Protein AF-A0A8H7NLK9-F1 (afdb_monomer_lite)

Sequence (121 aa):
MALQIFRYTNAPSGMLPVFEEKLMNTLCRPDSQMYCEMEQKFQQRLLAELCNRVREFKGLSGVSLYSAATEARNMPNNRLFDHDDEAGIEDMATRLAHVGILHWRVWAPLVYVEDVDEPMT

InterPro domains:
  IPR008862 T-complex 11 [PF05794] (3-115)

Radius of gyration: 21.91 Å; chains: 1; bounding box: 41×29×79 Å

Secondary structure (DSSP, 8-state):
-HHHHHHHTT--GGGHHHHHHHHHHHHS-TTSHHHHHHHHHHHHHHHHHHHHHHHHHTTS-HHHHHHHHHGGGGS-S--TT---HHHHHHHHHHHHHHHHHHIIIIIHHHHH---------

Organism: Bionectria ochroleuca (NCBI:txid29856)

pLDDT: mean 78.67, std 15.45, range [42.38, 96.19]

Structure (mmCIF, N/CA/C/O backbone):
data_AF-A0A8H7NLK9-F1
#
_entry.id   AF-A0A8H7NLK9-F1
#
loop_
_atom_site.group_PDB
_atom_site.id
_atom_site.type_symbol
_atom_site.label_atom_id
_atom_site.label_alt_id
_atom_site.label_comp_id
_atom_site.label_asym_id
_atom_site.label_entity_id
_atom_site.label_seq_id
_atom_site.pdbx_PDB_ins_code
_atom_site.Cartn_x
_atom_site.Cartn_y
_atom_site.Cartn_z
_atom_site.occupancy
_atom_site.B_iso_or_equiv
_atom_site.auth_seq_id
_atom_site.auth_co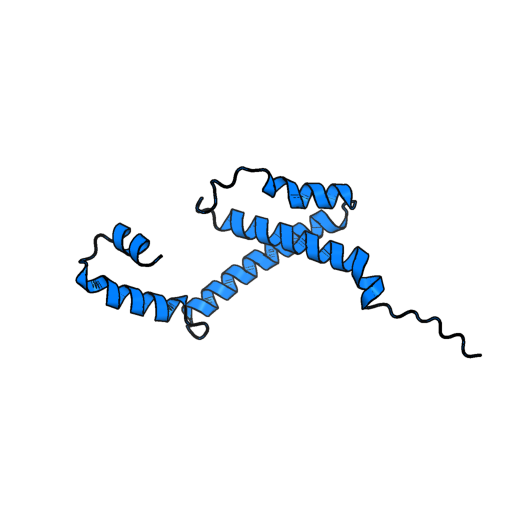mp_id
_atom_site.auth_asym_id
_atom_site.auth_atom_id
_atom_site.pdbx_PDB_model_num
ATOM 1 N N . MET A 1 1 ? -6.107 -7.892 23.119 1.00 53.03 1 MET A N 1
ATOM 2 C CA . MET A 1 1 ? -6.741 -6.640 22.652 1.00 53.03 1 MET A CA 1
ATOM 3 C C . MET A 1 1 ? -7.865 -6.184 23.582 1.00 53.03 1 MET A C 1
ATOM 5 O O . MET A 1 1 ? -7.657 -5.196 24.273 1.00 53.03 1 MET A O 1
ATOM 9 N N . ALA A 1 2 ? -8.990 -6.906 23.708 1.00 60.59 2 ALA A N 1
ATOM 10 C CA . ALA A 1 2 ? -10.117 -6.477 24.557 1.00 60.59 2 ALA A CA 1
ATOM 11 C C . ALA A 1 2 ? -9.732 -6.204 26.027 1.00 60.59 2 ALA A C 1
ATOM 13 O O . ALA A 1 2 ? -10.081 -5.160 26.564 1.00 60.59 2 ALA A O 1
ATOM 14 N N . LEU A 1 3 ? -8.909 -7.065 26.639 1.00 59.31 3 LEU A N 1
ATOM 15 C CA . LEU A 1 3 ? -8.399 -6.881 28.008 1.00 59.31 3 LEU A CA 1
ATOM 16 C C . LEU A 1 3 ? -7.527 -5.628 28.204 1.00 59.31 3 LEU A C 1
ATOM 18 O O . LEU A 1 3 ? -7.535 -5.041 29.285 1.00 59.31 3 LEU A O 1
ATOM 22 N N . GLN A 1 4 ? -6.762 -5.219 27.184 1.00 62.62 4 GLN A N 1
ATOM 23 C CA . GLN A 1 4 ? -5.954 -3.996 27.252 1.00 62.62 4 GLN A CA 1
ATOM 24 C C . GLN A 1 4 ? -6.863 -2.769 27.211 1.00 62.62 4 GLN A C 1
ATOM 26 O O . GLN A 1 4 ? -6.752 -1.922 28.087 1.00 62.62 4 GLN A O 1
ATOM 31 N N . ILE A 1 5 ? -7.819 -2.720 26.278 1.00 64.31 5 ILE A N 1
ATOM 32 C CA . ILE A 1 5 ? -8.792 -1.621 26.178 1.00 64.31 5 ILE A CA 1
ATOM 33 C C . ILE A 1 5 ? -9.635 -1.536 27.458 1.00 64.31 5 ILE A C 1
ATOM 35 O O . ILE A 1 5 ? -9.785 -0.467 28.042 1.00 64.31 5 ILE A O 1
ATOM 39 N N . PHE A 1 6 ? -10.095 -2.681 27.961 1.00 65.00 6 PHE A N 1
ATOM 40 C CA . PHE A 1 6 ? -10.872 -2.774 29.191 1.00 65.00 6 PHE A CA 1
ATOM 41 C C . PHE A 1 6 ? -10.123 -2.203 30.408 1.00 65.00 6 PHE A C 1
ATOM 43 O O . PHE A 1 6 ? -10.690 -1.416 31.168 1.00 65.00 6 PHE A O 1
ATOM 50 N N . ARG A 1 7 ? -8.825 -2.517 30.550 1.00 67.00 7 ARG A N 1
ATOM 51 C CA . ARG A 1 7 ? -7.956 -1.961 31.604 1.00 67.00 7 ARG A CA 1
ATOM 52 C C . ARG A 1 7 ? -7.831 -0.437 31.551 1.00 67.00 7 ARG A C 1
ATOM 54 O O . ARG A 1 7 ? -7.737 0.178 32.606 1.00 67.00 7 ARG A O 1
ATOM 61 N N . TYR A 1 8 ? -7.867 0.169 30.365 1.00 66.31 8 TYR A N 1
ATOM 62 C CA . TYR A 1 8 ? -7.837 1.630 30.215 1.00 66.31 8 TYR A CA 1
ATOM 63 C C . TYR A 1 8 ? -9.176 2.303 30.552 1.00 66.31 8 TYR A C 1
ATOM 65 O O . TYR A 1 8 ? -9.202 3.485 30.877 1.00 66.31 8 TYR A O 1
ATOM 73 N N . THR A 1 9 ? -10.285 1.559 30.517 1.00 71.06 9 THR A N 1
ATOM 74 C CA . THR A 1 9 ? -11.636 2.108 30.737 1.00 71.06 9 THR A CA 1
ATOM 75 C C . THR A 1 9 ? -12.132 2.067 32.189 1.00 71.06 9 THR A C 1
ATOM 77 O O . THR A 1 9 ? -13.234 2.543 32.446 1.00 71.06 9 THR A O 1
ATOM 80 N N . ASN A 1 10 ? -11.354 1.530 33.146 1.00 65.62 10 ASN A N 1
ATOM 81 C CA . ASN A 1 10 ? -11.763 1.359 34.559 1.00 65.62 10 ASN A CA 1
ATOM 82 C C . ASN A 1 10 ? -13.156 0.705 34.728 1.00 65.62 10 ASN A C 1
ATOM 84 O O . ASN A 1 10 ? -13.891 0.995 35.673 1.00 65.62 10 ASN A O 1
ATOM 88 N N . ALA A 1 11 ? -13.547 -0.171 33.800 1.00 66.06 11 ALA A N 1
ATOM 89 C CA . ALA A 1 11 ? -14.863 -0.795 33.808 1.00 66.06 11 ALA A CA 1
ATOM 90 C C . ALA A 1 11 ? -14.927 -1.992 34.790 1.00 66.06 11 ALA A C 1
ATOM 92 O O . ALA A 1 11 ? -13.920 -2.674 35.000 1.00 66.06 11 ALA A O 1
ATOM 93 N N . PRO A 1 12 ? -16.097 -2.293 35.393 1.00 75.81 12 PRO A N 1
ATOM 94 C CA . PRO A 1 12 ? -16.262 -3.445 36.283 1.00 75.81 12 PRO A CA 1
ATOM 95 C C . PRO A 1 12 ? -16.065 -4.770 35.541 1.00 75.81 12 PRO A C 1
ATOM 97 O O . PRO A 1 12 ? -16.656 -4.970 34.481 1.00 75.81 12 PRO A O 1
ATOM 100 N N . SER A 1 13 ? -15.297 -5.705 36.114 1.00 71.69 13 SER A N 1
ATOM 101 C CA . SER A 1 13 ? -14.867 -6.978 35.493 1.00 71.69 13 SER A CA 1
ATOM 102 C C . SER A 1 13 ? -16.001 -7.801 34.866 1.00 71.69 13 SER A C 1
ATOM 104 O O . SER A 1 13 ? -15.784 -8.507 33.886 1.00 71.69 13 SER A O 1
ATOM 106 N N . GLY A 1 14 ? -17.221 -7.695 35.405 1.00 77.31 14 GLY A N 1
ATOM 107 C CA . GLY A 1 14 ? -18.413 -8.380 34.892 1.00 77.31 14 GLY A CA 1
ATOM 108 C C . GLY A 1 14 ? -18.937 -7.855 33.549 1.00 77.31 14 GLY A C 1
ATOM 109 O O . GLY A 1 14 ? -19.736 -8.533 32.914 1.00 77.31 14 GLY A O 1
ATOM 110 N N . MET A 1 15 ? -18.492 -6.680 33.091 1.00 76.00 15 MET A N 1
ATOM 111 C CA . MET A 1 15 ? -18.850 -6.126 31.778 1.00 76.00 15 MET A CA 1
ATOM 112 C C . MET A 1 15 ? -17.911 -6.564 30.651 1.00 76.00 15 MET A C 1
ATOM 114 O O . MET A 1 15 ? -18.216 -6.312 29.486 1.00 76.00 15 MET A O 1
ATOM 118 N N . LEU A 1 16 ? -16.795 -7.229 30.968 1.00 78.94 16 LEU A N 1
ATOM 119 C CA . LEU A 1 16 ? -15.829 -7.683 29.970 1.00 78.94 16 LEU A CA 1
ATOM 120 C C . LEU A 1 16 ? -16.458 -8.579 28.880 1.00 78.94 16 LEU A C 1
ATOM 122 O O . LEU A 1 16 ? -16.199 -8.302 27.712 1.00 78.94 16 LEU A O 1
ATOM 126 N N . PRO A 1 17 ? -17.337 -9.557 29.191 1.00 82.69 17 PRO A N 1
ATOM 127 C CA . PRO A 1 17 ? -17.949 -10.397 28.158 1.00 82.69 17 PRO A CA 1
ATOM 128 C C . PRO A 1 17 ? -18.835 -9.600 27.190 1.00 82.69 17 PRO A C 1
ATOM 130 O O . PRO A 1 17 ? -18.786 -9.804 25.983 1.00 82.69 17 PRO A O 1
ATOM 133 N N . VAL A 1 18 ? -19.600 -8.632 27.709 1.00 82.12 18 VAL A N 1
ATOM 134 C CA . VAL A 1 18 ? -20.457 -7.747 26.897 1.00 82.12 18 VAL A CA 1
ATOM 135 C C . VAL A 1 18 ? -19.608 -6.821 26.025 1.00 82.12 18 VAL A C 1
ATOM 137 O O . VAL A 1 18 ? -19.961 -6.512 24.887 1.00 82.12 18 VAL A O 1
ATOM 140 N N . PHE A 1 19 ? -18.477 -6.360 26.558 1.00 80.31 19 PHE A N 1
ATOM 141 C CA . PHE A 1 19 ? -17.523 -5.550 25.816 1.00 80.31 19 PHE A CA 1
ATOM 142 C C . PHE A 1 19 ? -16.872 -6.347 24.679 1.00 80.31 19 PHE A C 1
ATOM 144 O O . PHE A 1 19 ? -16.813 -5.859 23.554 1.00 80.31 19 PHE A O 1
ATOM 151 N N . GLU A 1 20 ? -16.437 -7.579 24.950 1.00 82.62 20 GLU A N 1
ATOM 152 C CA . GLU A 1 20 ? -15.886 -8.495 23.947 1.00 82.62 20 GLU A CA 1
ATOM 153 C C . GLU A 1 20 ? -16.902 -8.806 22.851 1.00 82.62 20 GLU A C 1
ATOM 155 O O . GLU A 1 20 ? -16.577 -8.700 21.671 1.00 82.62 20 GLU A O 1
ATOM 160 N N . GLU A 1 21 ? -18.148 -9.094 23.221 1.00 83.69 21 GLU A N 1
ATOM 161 C CA . GLU A 1 21 ? -19.227 -9.334 22.266 1.00 83.69 21 GLU A CA 1
ATOM 162 C C . GLU A 1 21 ? -19.474 -8.114 21.364 1.00 83.69 21 GLU A C 1
ATOM 164 O O . GLU A 1 21 ? -19.566 -8.245 20.142 1.00 83.69 21 GLU A O 1
ATOM 169 N N . LYS A 1 22 ? -19.524 -6.902 21.931 1.00 80.81 22 LYS A N 1
ATOM 170 C CA . LYS A 1 22 ? -19.662 -5.665 21.145 1.00 80.81 22 LYS A CA 1
ATOM 171 C C . LYS A 1 22 ? -18.466 -5.417 20.234 1.00 80.81 22 LYS A C 1
ATOM 173 O O . LYS A 1 22 ? -18.658 -5.017 19.086 1.00 80.81 22 LYS A O 1
ATOM 178 N N . LEU A 1 23 ? -17.251 -5.658 20.720 1.00 79.75 23 LEU A N 1
ATOM 179 C CA . LEU A 1 23 ? -16.030 -5.513 19.932 1.00 79.75 23 LEU A CA 1
ATOM 180 C C . LEU A 1 23 ? -16.044 -6.479 18.741 1.00 79.75 23 LEU A C 1
ATOM 182 O O . LEU A 1 23 ? -15.837 -6.054 17.608 1.00 79.75 23 LEU A O 1
ATOM 186 N N . MET A 1 24 ? -16.369 -7.750 18.987 1.00 80.25 24 MET A N 1
ATOM 187 C CA . MET A 1 24 ? -16.490 -8.784 17.959 1.00 80.25 24 MET A CA 1
ATOM 188 C C . MET A 1 24 ? -17.547 -8.421 16.918 1.00 80.25 24 MET A C 1
ATOM 190 O O . MET A 1 24 ? -17.286 -8.494 15.720 1.00 80.25 24 MET A O 1
ATOM 194 N N . ASN A 1 25 ? -18.719 -7.968 17.366 1.00 79.75 25 ASN A N 1
ATOM 195 C CA . ASN A 1 25 ? -19.810 -7.592 16.472 1.00 79.75 25 ASN A CA 1
ATOM 196 C C . ASN A 1 25 ? -19.515 -6.339 15.638 1.00 79.75 25 ASN A C 1
ATOM 198 O O . ASN A 1 25 ? -20.069 -6.200 14.553 1.00 79.75 25 ASN A O 1
ATOM 202 N N . THR A 1 26 ? -18.653 -5.445 16.124 1.00 74.38 26 THR A N 1
ATOM 203 C CA . THR A 1 26 ? -18.381 -4.164 15.458 1.00 74.38 26 THR A CA 1
ATOM 204 C C . THR A 1 26 ? -17.139 -4.215 14.571 1.00 74.38 26 THR A C 1
ATOM 206 O O . THR A 1 26 ? -17.170 -3.667 13.472 1.00 74.38 26 THR A O 1
ATOM 209 N N . LEU A 1 27 ? -16.059 -4.854 15.039 1.00 73.94 27 LEU A N 1
ATOM 210 C CA . LEU A 1 27 ? -14.730 -4.818 14.413 1.00 73.94 27 LEU A CA 1
ATOM 211 C C . LEU A 1 27 ? -14.322 -6.126 13.727 1.00 73.94 27 LEU A C 1
ATOM 213 O O . LEU A 1 27 ? -13.444 -6.102 12.872 1.00 73.94 27 LEU A O 1
ATOM 217 N N . CYS A 1 28 ? -14.906 -7.267 14.103 1.00 75.62 28 CYS A N 1
ATOM 218 C CA . CYS A 1 28 ? -14.531 -8.574 13.543 1.00 75.62 28 CYS A CA 1
ATOM 219 C C . CYS A 1 28 ? -15.553 -9.115 12.537 1.00 75.62 28 CYS A C 1
ATOM 221 O O . CYS A 1 28 ? -15.379 -10.212 12.010 1.00 75.62 28 CYS A O 1
ATOM 223 N N . ARG A 1 29 ? -16.616 -8.350 12.276 1.00 79.50 29 ARG A N 1
ATOM 224 C CA . ARG A 1 29 ? -17.668 -8.675 11.318 1.00 79.50 29 ARG A CA 1
ATOM 225 C C . ARG A 1 29 ? -17.467 -7.846 10.049 1.00 79.50 29 ARG A C 1
ATOM 227 O O . ARG A 1 29 ? -17.675 -6.636 10.109 1.00 79.50 29 ARG A O 1
ATOM 234 N N . PRO A 1 30 ? -17.052 -8.457 8.926 1.00 73.12 30 PRO A N 1
ATOM 235 C CA . PRO A 1 30 ? -16.780 -7.725 7.687 1.00 73.12 30 PRO A CA 1
ATOM 236 C C . PRO A 1 30 ? -18.047 -7.136 7.043 1.00 73.12 30 PRO A C 1
ATOM 238 O O . PRO A 1 30 ? -17.953 -6.261 6.195 1.00 73.12 30 PRO A O 1
ATOM 241 N N . ASP A 1 31 ? -19.230 -7.591 7.462 1.00 77.75 31 ASP A N 1
ATOM 242 C CA . ASP A 1 31 ? -20.552 -7.077 7.091 1.00 77.75 31 ASP A CA 1
ATOM 243 C C . ASP A 1 31 ? -21.019 -5.890 7.958 1.00 77.75 31 ASP A C 1
ATOM 245 O O . ASP A 1 31 ? -22.034 -5.259 7.660 1.00 77.75 31 ASP A O 1
ATOM 249 N N . SER A 1 32 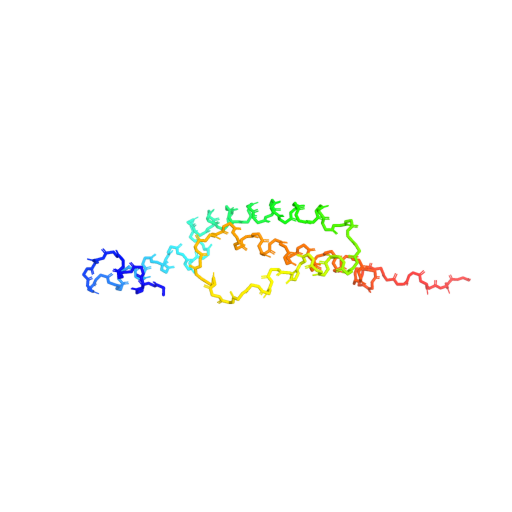? -20.297 -5.566 9.035 1.00 85.00 32 SER A N 1
ATOM 250 C CA . SER A 1 32 ? -20.593 -4.407 9.879 1.00 85.00 32 SER A CA 1
ATOM 251 C C . SER A 1 32 ? -20.313 -3.111 9.123 1.00 85.00 32 SER A C 1
ATOM 253 O O . SER A 1 32 ? -19.207 -2.897 8.628 1.00 85.00 32 SER A O 1
ATOM 255 N N . GLN A 1 33 ? -21.278 -2.187 9.128 1.00 85.81 33 GLN A N 1
ATOM 256 C CA . GLN A 1 33 ? -21.117 -0.854 8.538 1.00 85.81 33 GLN A CA 1
ATOM 257 C C . GLN A 1 33 ? -19.853 -0.145 9.050 1.00 85.81 33 GLN A C 1
ATOM 259 O O . GLN A 1 33 ? -19.121 0.463 8.274 1.00 85.81 33 GLN A O 1
ATOM 264 N N . MET A 1 34 ? -19.559 -0.273 10.346 1.00 83.81 34 MET A N 1
ATOM 265 C CA . MET A 1 34 ? -18.386 0.353 10.951 1.00 83.81 34 MET A CA 1
ATOM 266 C C . MET A 1 34 ? -17.072 -0.218 10.401 1.00 83.81 34 MET A C 1
ATOM 268 O O . MET A 1 34 ? -16.110 0.525 10.205 1.00 83.81 34 MET A O 1
ATOM 272 N N . TYR A 1 35 ? -17.034 -1.529 10.137 1.00 83.75 35 TYR A N 1
ATOM 273 C CA . TYR A 1 35 ? -15.878 -2.177 9.524 1.00 83.75 35 TYR A CA 1
ATOM 274 C C . TYR A 1 35 ? -15.676 -1.662 8.099 1.00 83.75 35 TYR A C 1
ATOM 276 O O . TYR A 1 35 ? -14.590 -1.186 7.781 1.00 83.75 35 TYR A O 1
ATOM 284 N N . CYS A 1 36 ? -16.732 -1.665 7.277 1.00 87.88 36 CYS A N 1
ATOM 285 C CA . CYS A 1 36 ? -16.664 -1.192 5.893 1.00 87.88 36 CYS A CA 1
ATOM 286 C C . CYS A 1 36 ? -16.234 0.280 5.794 1.00 87.88 36 CYS A C 1
ATOM 288 O O . CYS A 1 36 ? -15.425 0.635 4.939 1.00 87.88 36 CYS A O 1
ATOM 290 N N . GLU A 1 37 ? -16.750 1.150 6.667 1.00 89.44 37 GLU A N 1
ATOM 291 C CA . GLU A 1 37 ? -16.379 2.570 6.684 1.00 89.44 37 GLU A CA 1
ATOM 292 C C . GLU A 1 37 ? -14.905 2.780 7.052 1.00 89.44 37 GLU A C 1
ATOM 294 O O . GLU A 1 37 ? -14.221 3.617 6.453 1.00 89.44 37 GLU A O 1
ATOM 299 N N . MET A 1 38 ? -14.403 2.028 8.034 1.00 86.81 38 MET A N 1
ATOM 300 C CA . MET A 1 38 ? -12.995 2.084 8.427 1.00 86.81 38 MET A CA 1
ATOM 301 C C . MET A 1 38 ? -12.085 1.508 7.344 1.00 86.81 38 MET A C 1
ATOM 303 O O . MET A 1 38 ? -11.071 2.125 7.016 1.00 86.81 38 MET A O 1
ATOM 307 N N . GLU A 1 39 ? -12.473 0.383 6.745 1.00 88.06 39 GLU A N 1
ATOM 308 C CA . GLU A 1 39 ? -11.762 -0.233 5.628 1.00 88.06 39 GLU A CA 1
ATOM 309 C C . GLU A 1 39 ? -11.669 0.727 4.439 1.00 88.06 39 GLU A C 1
ATOM 311 O O . GLU A 1 39 ? -10.574 0.951 3.931 1.00 88.06 39 GLU A O 1
ATOM 316 N N . GLN A 1 40 ? -12.769 1.381 4.048 1.00 91.69 40 GLN A N 1
ATOM 317 C CA . GLN A 1 40 ? -12.750 2.372 2.969 1.00 91.69 40 GLN A CA 1
ATOM 318 C C . GLN A 1 40 ? -11.813 3.542 3.267 1.00 91.69 40 GLN A C 1
ATOM 320 O O . GLN A 1 40 ? -11.032 3.937 2.401 1.00 91.69 40 GLN A O 1
ATOM 325 N N . LYS A 1 41 ? -11.865 4.109 4.478 1.00 91.00 41 LYS A N 1
ATOM 326 C CA . LYS A 1 41 ? -10.984 5.225 4.859 1.00 91.00 41 LYS A CA 1
ATOM 327 C C . LYS A 1 41 ? -9.516 4.810 4.851 1.00 91.00 41 LYS A C 1
ATOM 329 O O . LYS A 1 41 ? -8.672 5.546 4.339 1.00 91.00 41 LYS A O 1
ATOM 334 N N . PHE A 1 42 ? -9.217 3.636 5.398 1.00 90.38 42 PHE A N 1
ATOM 335 C CA . PHE A 1 42 ? -7.874 3.072 5.390 1.00 90.38 42 PHE A CA 1
ATOM 336 C C . PHE A 1 42 ? -7.384 2.832 3.959 1.00 90.38 42 PHE A C 1
ATOM 338 O O . PHE A 1 42 ? -6.303 3.286 3.591 1.00 90.38 42 PHE A O 1
ATOM 345 N N .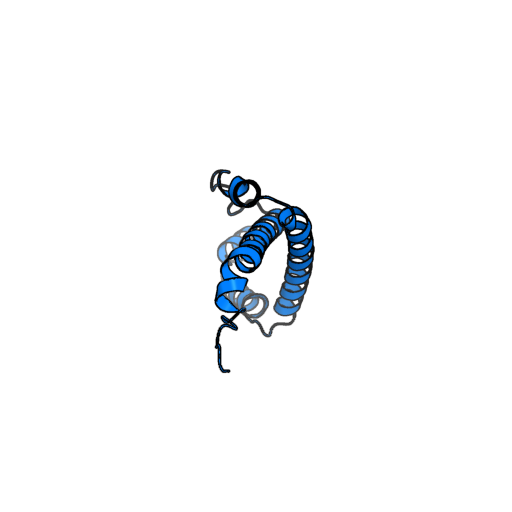 GLN A 1 43 ? -8.207 2.196 3.124 1.00 93.19 43 GLN A N 1
ATOM 346 C CA . GLN A 1 43 ? -7.895 1.909 1.729 1.00 93.19 43 GLN A CA 1
ATOM 347 C C . GLN A 1 43 ? -7.635 3.191 0.934 1.00 93.19 43 GLN A C 1
ATOM 349 O O . GLN A 1 43 ? -6.672 3.246 0.175 1.00 93.19 43 GLN A O 1
ATOM 354 N N . GLN A 1 44 ? -8.452 4.232 1.112 1.00 95.12 44 GLN A N 1
ATOM 355 C CA . GLN A 1 44 ? -8.258 5.519 0.438 1.00 95.12 44 GLN A CA 1
ATOM 356 C C . GLN A 1 44 ? -6.908 6.149 0.792 1.00 95.12 44 GLN A C 1
ATOM 358 O O . GLN A 1 44 ? -6.182 6.576 -0.106 1.00 95.12 44 GLN A O 1
ATOM 363 N N . ARG A 1 45 ? -6.548 6.168 2.082 1.00 94.06 45 ARG A N 1
ATOM 364 C CA . ARG A 1 45 ? -5.250 6.686 2.547 1.00 94.06 45 ARG A CA 1
ATOM 365 C C . ARG A 1 45 ? -4.093 5.857 1.998 1.00 94.06 45 ARG A C 1
ATOM 367 O O . ARG A 1 45 ? -3.168 6.413 1.413 1.00 94.06 45 ARG A O 1
ATOM 374 N N . LEU A 1 46 ? -4.186 4.533 2.104 1.00 94.25 46 LEU A N 1
ATOM 375 C CA . LEU A 1 46 ? -3.160 3.621 1.611 1.00 94.25 46 LEU A CA 1
ATOM 376 C C . LEU A 1 46 ? -2.959 3.746 0.099 1.00 94.25 46 LEU A C 1
ATOM 378 O O . LEU A 1 46 ? -1.823 3.764 -0.361 1.00 94.25 46 LEU A O 1
ATOM 382 N N . LEU A 1 47 ? -4.035 3.858 -0.684 1.00 95.88 47 LEU A N 1
ATOM 383 C CA . LEU A 1 47 ? -3.942 4.027 -2.134 1.00 95.88 47 LEU A CA 1
ATOM 384 C C . LEU A 1 47 ? -3.342 5.378 -2.521 1.00 95.88 47 LEU A C 1
ATOM 386 O O . LEU A 1 47 ? -2.562 5.431 -3.473 1.00 95.88 47 LEU A O 1
ATOM 390 N N . ALA A 1 48 ? -3.677 6.452 -1.802 1.00 96.19 48 ALA A N 1
ATOM 391 C CA . ALA A 1 48 ? -3.074 7.761 -2.031 1.00 96.19 48 ALA A CA 1
ATOM 392 C C . ALA A 1 48 ? -1.557 7.706 -1.801 1.00 96.19 48 ALA A C 1
ATOM 394 O O . ALA A 1 48 ? -0.785 8.117 -2.672 1.00 96.19 48 ALA A O 1
ATOM 395 N N . GLU A 1 49 ? -1.131 7.109 -0.687 1.00 94.94 49 GLU A N 1
ATOM 396 C CA . GLU A 1 49 ? 0.286 7.025 -0.347 1.00 94.94 49 GLU A CA 1
ATOM 397 C C . GLU A 1 49 ? 1.048 6.048 -1.241 1.00 94.94 49 GLU A C 1
ATOM 399 O O . GLU A 1 49 ? 2.150 6.342 -1.706 1.00 94.94 49 GLU A O 1
ATOM 404 N N . LEU A 1 50 ? 0.420 4.931 -1.607 1.00 95.88 50 LEU A N 1
ATOM 405 C CA . LEU A 1 50 ? 0.956 4.005 -2.597 1.00 95.88 50 LEU A CA 1
ATOM 406 C C . LEU A 1 50 ? 1.179 4.698 -3.946 1.00 95.88 50 LEU A C 1
ATOM 408 O O . LEU A 1 50 ? 2.240 4.539 -4.547 1.00 95.88 50 LEU A O 1
ATOM 412 N N . CYS A 1 51 ? 0.219 5.497 -4.421 1.00 96.19 51 CYS A N 1
ATOM 413 C CA . CYS A 1 51 ? 0.379 6.263 -5.658 1.00 96.19 51 CYS A CA 1
ATOM 414 C C . CYS A 1 51 ? 1.576 7.223 -5.591 1.00 96.19 51 CYS A C 1
ATOM 416 O O . CYS A 1 51 ? 2.313 7.357 -6.574 1.00 96.19 51 CYS A O 1
ATOM 418 N N . ASN A 1 52 ? 1.781 7.879 -4.446 1.00 95.44 52 ASN A N 1
ATOM 419 C CA . ASN A 1 52 ? 2.919 8.771 -4.228 1.00 95.44 52 ASN A CA 1
ATOM 420 C C . ASN A 1 52 ? 4.242 7.999 -4.262 1.00 95.44 52 ASN A C 1
ATOM 422 O O . ASN A 1 52 ? 5.106 8.318 -5.083 1.00 95.44 52 ASN A O 1
ATOM 426 N N . ARG A 1 53 ? 4.355 6.915 -3.484 1.00 94.19 53 ARG A N 1
ATOM 427 C CA . ARG A 1 53 ? 5.547 6.056 -3.456 1.00 94.19 53 ARG A CA 1
ATOM 428 C C . ARG A 1 53 ? 5.868 5.460 -4.821 1.00 94.19 53 ARG A C 1
ATOM 430 O O . ARG A 1 53 ? 7.019 5.480 -5.243 1.00 94.19 53 ARG A O 1
ATOM 437 N N . VAL A 1 54 ? 4.869 4.999 -5.578 1.00 95.44 54 VAL A N 1
ATOM 438 C CA . VAL A 1 54 ? 5.084 4.499 -6.948 1.00 95.44 54 VAL A CA 1
ATOM 439 C C . VAL A 1 54 ? 5.642 5.599 -7.854 1.00 95.44 54 VAL A C 1
ATOM 441 O O . VAL A 1 54 ? 6.549 5.339 -8.646 1.00 95.44 54 VAL A O 1
ATOM 444 N N . ARG A 1 55 ? 5.143 6.838 -7.744 1.00 95.00 55 ARG A N 1
ATOM 445 C CA . ARG A 1 55 ? 5.632 7.973 -8.544 1.00 95.00 55 ARG A CA 1
ATOM 446 C C . ARG A 1 55 ? 7.085 8.324 -8.224 1.00 95.00 55 ARG A C 1
ATOM 448 O O . ARG A 1 55 ? 7.820 8.668 -9.147 1.00 95.00 55 ARG A O 1
ATOM 455 N N . GLU A 1 56 ? 7.479 8.227 -6.962 1.00 92.88 56 GLU A N 1
ATOM 456 C CA . GLU A 1 56 ? 8.856 8.445 -6.509 1.00 92.88 56 GLU A CA 1
ATOM 457 C C . GLU A 1 56 ? 9.776 7.303 -6.964 1.00 92.88 56 GLU A C 1
ATOM 459 O O . GLU A 1 56 ? 10.854 7.527 -7.513 1.00 92.88 56 GLU A O 1
ATOM 464 N N . PHE A 1 57 ? 9.325 6.060 -6.805 1.00 93.94 57 PHE A N 1
ATOM 465 C CA . PHE A 1 57 ? 10.154 4.873 -6.994 1.00 93.94 57 PHE A CA 1
ATOM 466 C C . PHE A 1 57 ? 10.303 4.457 -8.459 1.00 93.94 57 PHE A C 1
ATOM 468 O O . PHE A 1 57 ? 11.324 3.879 -8.837 1.00 93.94 57 PHE A O 1
ATOM 475 N N . LYS A 1 58 ? 9.330 4.772 -9.326 1.00 91.81 58 LYS A N 1
ATOM 476 C CA . LYS A 1 58 ? 9.342 4.357 -10.743 1.00 91.81 58 LYS A CA 1
ATOM 477 C C . LYS A 1 58 ? 10.536 4.876 -11.547 1.00 91.81 58 LYS A C 1
ATOM 479 O O . LYS A 1 58 ? 10.765 4.370 -12.641 1.00 91.81 58 LYS A O 1
ATOM 484 N N . GLY A 1 59 ? 11.241 5.905 -11.072 1.00 91.31 59 GLY A N 1
ATOM 485 C CA . GLY A 1 59 ? 12.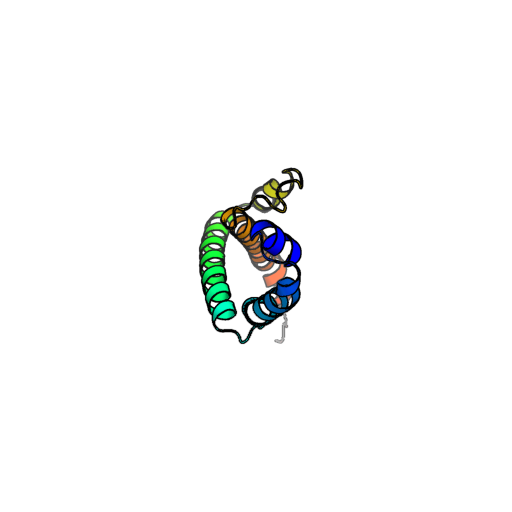440 6.455 -11.716 1.00 91.31 59 GLY A CA 1
ATOM 486 C C . GLY A 1 59 ? 13.748 5.880 -11.169 1.00 91.31 59 GLY A C 1
ATOM 487 O O . GLY A 1 59 ? 14.801 6.083 -11.764 1.00 91.31 59 GLY A O 1
ATOM 488 N N . LEU A 1 60 ? 13.697 5.153 -10.052 1.00 92.44 60 LEU A N 1
ATOM 489 C CA . LEU A 1 60 ? 14.886 4.664 -9.364 1.00 92.44 60 LEU A CA 1
ATOM 490 C C . LEU A 1 60 ? 15.502 3.457 -10.078 1.00 92.44 60 LEU A C 1
ATOM 492 O O . LEU A 1 60 ? 14.799 2.626 -10.668 1.00 92.44 60 LEU A O 1
ATOM 496 N N . SER A 1 61 ? 16.829 3.350 -9.984 1.00 90.44 61 SER A N 1
ATOM 497 C CA . SER A 1 61 ? 17.574 2.140 -10.351 1.00 90.44 61 SER A CA 1
ATOM 498 C C . SER A 1 61 ? 17.252 0.993 -9.382 1.00 90.44 61 SER A C 1
ATOM 500 O O . SER A 1 61 ? 16.764 1.242 -8.282 1.00 90.44 61 SER A O 1
ATOM 502 N N . GLY A 1 62 ? 17.545 -0.260 -9.746 1.00 86.12 62 GLY A N 1
ATOM 503 C CA . GLY A 1 62 ? 17.248 -1.416 -8.885 1.00 86.12 62 GLY A CA 1
ATOM 504 C C . GLY A 1 62 ? 17.888 -1.338 -7.490 1.00 86.12 62 GLY A C 1
ATOM 505 O O . GLY A 1 62 ? 17.222 -1.618 -6.497 1.00 86.12 62 GLY A O 1
ATOM 506 N N . VAL A 1 63 ? 19.144 -0.884 -7.398 1.00 87.38 63 VAL A N 1
ATOM 507 C CA . VAL A 1 63 ? 19.847 -0.728 -6.111 1.00 87.38 63 VAL A CA 1
ATOM 508 C C . VAL A 1 63 ? 19.246 0.417 -5.295 1.00 87.38 63 VAL A C 1
ATOM 510 O O . VAL A 1 63 ? 18.978 0.249 -4.110 1.00 87.38 63 VAL A O 1
ATOM 513 N N . SER A 1 64 ? 18.972 1.562 -5.927 1.00 88.44 64 SER A N 1
ATOM 514 C CA . SER A 1 64 ? 18.354 2.715 -5.255 1.00 88.44 64 SER A CA 1
ATOM 515 C C . SER A 1 64 ? 16.937 2.404 -4.764 1.00 88.44 64 SER A C 1
ATOM 517 O O . SER A 1 64 ? 16.563 2.823 -3.674 1.00 88.44 64 SER A O 1
ATOM 519 N N . LEU A 1 65 ? 16.170 1.641 -5.550 1.00 89.81 65 LEU A N 1
ATOM 520 C CA . LEU A 1 65 ? 14.836 1.164 -5.194 1.00 89.81 65 LEU A CA 1
ATOM 521 C C . LEU A 1 65 ? 14.886 0.228 -3.982 1.00 89.81 65 LEU A C 1
ATOM 523 O O . LEU A 1 65 ? 14.117 0.404 -3.041 1.00 89.81 65 LEU A O 1
ATOM 527 N N . TYR A 1 66 ? 15.807 -0.741 -3.992 1.00 87.75 66 TYR A N 1
ATOM 528 C CA . TYR A 1 66 ? 16.003 -1.652 -2.870 1.00 87.75 66 TYR A CA 1
ATOM 529 C C . TYR A 1 66 ? 16.361 -0.886 -1.596 1.00 87.75 66 TYR A C 1
ATOM 531 O O . TYR A 1 66 ? 15.717 -1.099 -0.571 1.00 87.75 66 TYR A O 1
ATOM 539 N N . SER A 1 67 ? 17.334 0.029 -1.653 1.00 88.25 67 SER A N 1
ATOM 540 C CA . SER A 1 67 ? 17.725 0.838 -0.494 1.00 88.25 67 SER A CA 1
ATOM 541 C C . SER A 1 67 ? 16.539 1.632 0.051 1.00 88.25 67 SER A C 1
ATOM 543 O O . SER A 1 67 ? 16.171 1.432 1.205 1.00 88.25 67 SER A O 1
ATOM 545 N N . ALA A 1 68 ? 15.856 2.413 -0.793 1.00 86.38 68 ALA A N 1
ATOM 546 C CA . ALA A 1 68 ? 14.704 3.220 -0.382 1.00 86.38 68 ALA A CA 1
ATOM 547 C C . ALA A 1 68 ? 13.573 2.385 0.255 1.00 86.38 68 ALA A C 1
ATOM 549 O O . ALA A 1 68 ? 12.929 2.825 1.200 1.00 86.38 68 ALA A O 1
ATOM 550 N N . ALA A 1 69 ? 13.348 1.156 -0.218 1.00 85.31 69 ALA A N 1
ATOM 551 C CA . ALA A 1 69 ? 12.290 0.280 0.286 1.00 85.31 69 ALA A CA 1
ATOM 552 C C . ALA A 1 69 ? 12.717 -0.669 1.426 1.00 85.31 69 ALA A C 1
ATOM 554 O O . ALA A 1 69 ? 11.918 -1.480 1.913 1.00 85.31 69 ALA A O 1
ATOM 555 N N . THR A 1 70 ? 13.992 -0.663 1.816 1.00 81.50 70 THR A N 1
ATOM 556 C CA . THR A 1 70 ? 14.534 -1.539 2.870 1.00 81.50 70 THR A CA 1
ATOM 557 C C . THR A 1 70 ? 15.097 -0.767 4.049 1.00 81.50 70 THR A C 1
ATOM 559 O O . THR A 1 70 ? 15.132 -1.325 5.141 1.00 81.50 70 THR A O 1
ATOM 562 N N . GLU A 1 71 ? 15.456 0.503 3.872 1.00 69.44 71 GLU A N 1
ATOM 563 C CA . GLU A 1 71 ? 16.060 1.352 4.900 1.00 69.44 71 GLU A CA 1
ATOM 564 C C . GLU A 1 71 ? 15.200 1.451 6.174 1.00 69.44 71 GLU A C 1
ATOM 566 O O . GLU A 1 71 ? 15.727 1.384 7.284 1.00 69.44 71 GLU A O 1
ATOM 571 N N . ALA A 1 72 ? 13.869 1.437 6.039 1.00 60.09 72 ALA A N 1
ATOM 572 C CA . ALA A 1 72 ? 12.936 1.414 7.170 1.00 60.09 72 ALA A CA 1
ATOM 573 C C . ALA A 1 72 ? 12.989 0.124 8.024 1.00 60.09 72 ALA A C 1
ATOM 575 O O . ALA A 1 72 ? 12.580 0.138 9.184 1.00 60.09 72 ALA A O 1
ATOM 576 N N . ARG A 1 73 ? 13.521 -0.996 7.504 1.00 57.34 73 ARG A N 1
ATOM 577 C CA . ARG A 1 73 ? 13.647 -2.270 8.250 1.00 57.34 73 ARG A CA 1
ATOM 578 C C . ARG A 1 73 ? 14.781 -2.268 9.269 1.00 57.34 73 ARG A C 1
ATOM 580 O O . ARG A 1 73 ? 14.793 -3.123 10.150 1.00 57.34 73 ARG A O 1
ATOM 587 N N . ASN A 1 74 ? 15.729 -1.343 9.140 1.00 51.09 74 ASN A N 1
ATOM 588 C CA . ASN A 1 74 ? 16.917 -1.304 9.989 1.00 51.09 74 ASN A CA 1
ATOM 589 C C . ASN A 1 74 ? 16.707 -0.482 11.269 1.00 51.09 74 ASN A C 1
ATOM 591 O O . ASN A 1 74 ? 17.606 -0.421 12.107 1.00 51.09 74 ASN A O 1
ATOM 595 N N . MET A 1 75 ? 15.526 0.118 11.453 1.00 50.84 75 MET A N 1
ATOM 596 C CA . MET A 1 75 ? 15.144 0.691 12.739 1.00 50.84 75 MET A CA 1
ATOM 597 C C . MET A 1 75 ? 14.718 -0.435 13.688 1.00 50.84 75 MET A C 1
ATOM 599 O O . MET A 1 75 ? 13.922 -1.295 13.304 1.00 50.84 75 MET A O 1
ATOM 603 N N . PRO A 1 76 ? 15.263 -0.479 14.918 1.00 42.72 76 PRO A N 1
ATOM 604 C CA . PRO A 1 76 ? 15.034 -1.584 15.830 1.00 42.72 76 PRO A CA 1
ATOM 605 C C . PRO A 1 76 ? 13.539 -1.744 16.099 1.00 42.72 76 PRO A C 1
ATOM 607 O O . PRO A 1 76 ? 12.812 -0.771 16.290 1.00 42.72 76 PRO A O 1
ATOM 610 N N . ASN A 1 77 ? 13.140 -3.012 16.137 1.00 46.34 77 ASN A N 1
ATOM 611 C CA . ASN A 1 77 ? 11.820 -3.631 16.278 1.00 46.34 77 ASN A CA 1
ATOM 612 C C . ASN A 1 77 ? 10.973 -3.190 17.505 1.00 46.34 77 ASN A C 1
ATOM 614 O O . ASN A 1 77 ? 10.115 -3.935 17.967 1.00 46.34 77 ASN A O 1
ATOM 618 N N . ASN A 1 78 ? 11.221 -2.008 18.076 1.00 42.38 78 ASN A N 1
ATOM 619 C CA . ASN A 1 78 ? 10.615 -1.503 19.309 1.00 42.38 78 ASN A CA 1
ATOM 620 C C . ASN A 1 78 ? 9.449 -0.521 19.080 1.00 42.38 78 ASN A C 1
ATOM 622 O O . ASN A 1 78 ? 8.940 0.051 20.038 1.00 42.38 78 ASN A O 1
ATOM 626 N N . ARG A 1 79 ? 9.009 -0.321 17.831 1.00 47.25 79 ARG A N 1
ATOM 627 C CA . ARG A 1 79 ? 7.833 0.502 17.485 1.00 47.25 79 ARG A CA 1
ATOM 628 C C . ARG A 1 79 ? 6.623 -0.300 17.000 1.00 47.25 79 ARG A C 1
ATOM 630 O O . ARG A 1 79 ? 5.696 0.283 16.460 1.00 47.25 79 ARG A O 1
ATOM 637 N N . LEU A 1 80 ? 6.568 -1.613 17.247 1.00 46.25 80 LEU A N 1
ATOM 638 C CA . LEU A 1 80 ? 5.378 -2.437 16.948 1.00 46.25 80 LEU A CA 1
ATOM 639 C C . LEU A 1 80 ? 4.079 -1.924 17.612 1.00 46.25 80 LEU A C 1
ATOM 641 O O . LEU A 1 80 ? 2.999 -2.385 17.262 1.00 46.25 80 LEU A O 1
ATOM 645 N N . PHE A 1 81 ? 4.180 -0.965 18.538 1.00 47.72 81 PHE A N 1
ATOM 646 C CA . PHE A 1 81 ? 3.054 -0.246 19.132 1.00 47.72 81 PHE A CA 1
ATOM 647 C C . PHE A 1 81 ? 3.320 1.260 19.292 1.00 47.72 81 PHE A C 1
ATOM 649 O O . PHE A 1 81 ? 2.708 1.879 20.162 1.00 47.72 81 PHE A O 1
ATOM 656 N N . ASP A 1 82 ? 4.236 1.853 18.512 1.00 43.78 82 ASP A N 1
ATOM 657 C CA . ASP A 1 82 ? 4.282 3.317 18.445 1.00 43.78 82 ASP A CA 1
ATOM 658 C C . ASP A 1 82 ? 3.140 3.746 17.528 1.00 43.78 82 ASP A C 1
ATOM 660 O O . ASP A 1 82 ? 3.053 3.346 16.369 1.00 43.78 82 ASP A O 1
ATOM 664 N N . HIS A 1 83 ? 2.188 4.419 18.150 1.00 49.66 83 HIS A N 1
ATOM 665 C CA . HIS A 1 83 ? 0.788 4.550 17.770 1.00 49.66 83 HIS A CA 1
ATOM 666 C C . HIS A 1 83 ? 0.601 5.604 16.671 1.00 49.66 83 HIS A C 1
ATOM 668 O O . HIS A 1 83 ? -0.252 6.477 16.794 1.00 49.66 83 HIS A O 1
ATOM 674 N N . ASP A 1 84 ? 1.443 5.577 15.640 1.00 58.78 84 ASP A N 1
ATOM 675 C CA . ASP A 1 84 ? 1.293 6.459 14.492 1.00 58.78 84 ASP A CA 1
ATOM 676 C C . ASP A 1 84 ? 0.794 5.630 13.312 1.00 58.78 84 ASP A C 1
ATOM 678 O O . ASP A 1 84 ? 1.566 5.070 12.531 1.00 58.78 84 ASP A O 1
ATOM 682 N N . ASP A 1 85 ? -0.532 5.497 13.225 1.00 64.50 85 ASP A N 1
ATOM 683 C CA . ASP A 1 85 ? -1.220 4.805 12.129 1.00 64.50 85 ASP A CA 1
ATOM 684 C C . ASP A 1 85 ? -0.742 5.309 10.752 1.00 64.50 85 ASP A C 1
ATOM 686 O O . ASP A 1 85 ? -0.762 4.565 9.771 1.00 64.50 85 ASP A O 1
ATOM 690 N N . GLU A 1 86 ? -0.278 6.562 10.680 1.00 66.31 86 GLU A N 1
ATOM 691 C CA . GLU A 1 86 ? 0.320 7.161 9.486 1.00 66.31 86 GLU A CA 1
ATOM 692 C C . GLU A 1 86 ? 1.637 6.476 9.087 1.00 66.31 86 GLU A C 1
ATOM 694 O O . GLU A 1 86 ? 1.810 6.101 7.927 1.00 66.31 86 GLU A O 1
ATOM 699 N N . ALA A 1 87 ? 2.527 6.207 10.047 1.00 73.50 87 ALA A N 1
ATOM 700 C CA . ALA A 1 87 ? 3.792 5.515 9.794 1.00 73.50 87 ALA A CA 1
ATOM 701 C C . ALA A 1 87 ? 3.568 4.063 9.334 1.00 73.50 87 ALA A C 1
ATOM 703 O O . ALA A 1 87 ? 4.319 3.537 8.509 1.00 73.50 87 ALA A O 1
ATOM 704 N N . GLY A 1 88 ? 2.509 3.416 9.835 1.00 82.75 88 GLY A N 1
ATOM 705 C CA . GLY A 1 88 ? 2.104 2.085 9.384 1.00 82.75 88 GLY A CA 1
ATOM 706 C C . GLY A 1 88 ? 1.644 2.076 7.923 1.00 82.75 88 GLY A C 1
ATOM 707 O O . GLY A 1 88 ? 2.072 1.222 7.143 1.00 82.75 88 GLY A O 1
ATOM 708 N N . ILE A 1 89 ? 0.810 3.045 7.532 1.00 88.25 89 ILE A N 1
ATOM 709 C CA . ILE A 1 89 ? 0.324 3.183 6.151 1.00 88.25 89 ILE A CA 1
ATOM 710 C C . ILE A 1 89 ? 1.479 3.498 5.194 1.00 88.25 89 ILE A C 1
ATOM 712 O O . ILE A 1 89 ? 1.556 2.904 4.117 1.00 88.25 89 ILE A O 1
ATOM 716 N N . GLU A 1 90 ? 2.397 4.375 5.592 1.00 88.81 90 GLU A N 1
ATOM 717 C CA . GLU A 1 90 ? 3.575 4.732 4.804 1.00 88.81 90 GLU A CA 1
ATOM 718 C C . GLU A 1 90 ? 4.512 3.534 4.560 1.00 88.81 90 GLU A C 1
ATOM 720 O O . GLU A 1 90 ? 4.950 3.309 3.424 1.00 88.81 90 GLU A O 1
ATOM 725 N N . ASP A 1 91 ? 4.790 2.723 5.586 1.00 86.44 91 ASP A N 1
ATOM 726 C CA . ASP A 1 91 ? 5.597 1.502 5.444 1.00 86.44 91 ASP A CA 1
ATOM 727 C C . ASP A 1 91 ? 4.906 0.486 4.520 1.00 86.44 91 ASP A C 1
ATOM 729 O O . ASP A 1 91 ? 5.535 -0.060 3.604 1.00 86.44 91 ASP A O 1
ATOM 733 N N . MET A 1 92 ? 3.595 0.283 4.686 1.00 90.25 92 MET A N 1
ATOM 734 C CA . MET A 1 92 ? 2.812 -0.587 3.805 1.00 90.25 92 MET A CA 1
ATOM 735 C C . MET A 1 92 ? 2.853 -0.105 2.350 1.00 90.25 92 MET A C 1
ATOM 737 O O . MET A 1 92 ? 3.153 -0.895 1.451 1.00 90.25 92 MET A O 1
ATOM 741 N N . ALA A 1 93 ? 2.607 1.185 2.109 1.00 93.25 93 ALA A N 1
ATOM 742 C CA . ALA A 1 93 ? 2.669 1.800 0.786 1.00 93.25 93 ALA A CA 1
ATOM 743 C C . ALA A 1 93 ? 4.058 1.646 0.151 1.00 93.25 93 ALA A C 1
ATOM 745 O O . ALA A 1 93 ? 4.171 1.258 -1.013 1.00 93.25 93 ALA A O 1
ATOM 746 N N . THR A 1 94 ? 5.119 1.876 0.925 1.00 93.00 94 THR A N 1
ATOM 747 C CA . THR A 1 94 ? 6.517 1.725 0.495 1.00 93.00 94 THR A CA 1
ATOM 748 C C . THR A 1 94 ? 6.814 0.299 0.032 1.00 93.00 94 THR A C 1
ATOM 750 O O . THR A 1 94 ? 7.395 0.085 -1.038 1.00 93.00 94 THR A O 1
ATOM 753 N N . ARG A 1 95 ? 6.371 -0.705 0.798 1.00 91.06 95 ARG A N 1
ATOM 754 C CA . ARG A 1 95 ? 6.563 -2.123 0.456 1.00 91.06 95 ARG A CA 1
ATOM 755 C C . ARG A 1 95 ? 5.765 -2.531 -0.773 1.00 91.06 95 ARG A C 1
ATOM 757 O O . ARG A 1 95 ? 6.310 -3.199 -1.651 1.00 91.06 95 ARG A O 1
ATOM 764 N N . LEU A 1 96 ? 4.501 -2.119 -0.847 1.00 94.88 96 LEU A N 1
ATOM 765 C CA . LEU A 1 96 ? 3.637 -2.394 -1.992 1.00 94.88 96 LEU A CA 1
ATOM 766 C C . LEU A 1 96 ? 4.193 -1.756 -3.270 1.00 94.88 96 LEU A C 1
ATOM 768 O O . LEU A 1 96 ? 4.253 -2.425 -4.300 1.00 94.88 96 LEU A O 1
ATOM 772 N N . ALA A 1 97 ? 4.675 -0.511 -3.202 1.00 95.50 97 ALA A N 1
ATOM 773 C CA . ALA A 1 97 ? 5.304 0.167 -4.332 1.00 95.50 97 ALA A CA 1
ATOM 774 C C . ALA A 1 97 ? 6.551 -0.583 -4.814 1.00 95.50 97 ALA A C 1
ATOM 776 O O . ALA A 1 97 ? 6.716 -0.808 -6.013 1.00 95.50 97 ALA A O 1
ATOM 777 N N . HIS A 1 98 ? 7.409 -1.016 -3.888 1.00 94.19 98 HIS A N 1
ATOM 778 C CA . HIS A 1 98 ? 8.609 -1.778 -4.217 1.00 94.19 98 HIS A CA 1
ATOM 779 C C . HIS A 1 98 ? 8.284 -3.097 -4.925 1.00 94.19 98 HIS A C 1
ATOM 781 O O . HIS A 1 98 ? 8.814 -3.349 -6.008 1.00 94.19 98 HIS A O 1
ATOM 787 N N . VAL A 1 99 ? 7.394 -3.914 -4.350 1.00 94.06 99 VAL A N 1
ATOM 788 C CA . VAL A 1 99 ? 7.000 -5.202 -4.942 1.00 94.06 99 VAL A CA 1
ATOM 789 C C . VAL A 1 99 ? 6.296 -4.991 -6.281 1.00 94.06 99 VAL A C 1
ATOM 791 O O . VAL A 1 99 ? 6.624 -5.676 -7.244 1.00 94.06 99 VAL A O 1
ATOM 794 N N . GLY A 1 100 ? 5.385 -4.020 -6.380 1.00 94.50 100 GLY A N 1
ATOM 795 C CA . GLY A 1 100 ? 4.656 -3.728 -7.615 1.00 94.50 100 GLY A CA 1
ATOM 796 C C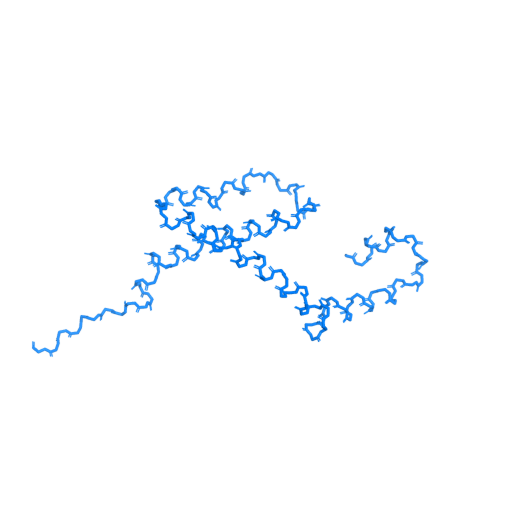 . GLY A 1 100 ? 5.567 -3.274 -8.759 1.00 94.50 100 GLY A C 1
ATOM 797 O O . GLY A 1 100 ? 5.433 -3.750 -9.885 1.00 94.50 10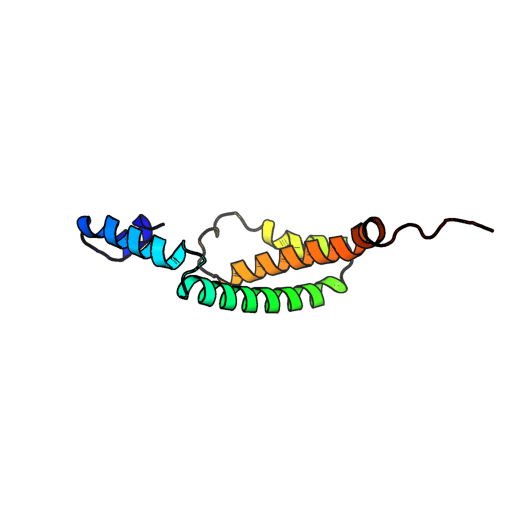0 GLY A O 1
ATOM 798 N N . ILE A 1 101 ? 6.541 -2.403 -8.478 1.00 94.56 101 ILE A N 1
ATOM 799 C CA . ILE A 1 101 ? 7.515 -1.951 -9.483 1.00 94.56 101 ILE A CA 1
ATOM 800 C C . ILE A 1 101 ? 8.447 -3.092 -9.894 1.00 94.56 101 ILE A C 1
ATOM 802 O O . ILE A 1 101 ? 8.750 -3.232 -11.080 1.00 94.56 101 ILE A O 1
ATOM 806 N N . LEU A 1 102 ? 8.898 -3.909 -8.939 1.00 92.56 102 LEU A N 1
ATOM 807 C CA . LEU A 1 102 ? 9.742 -5.066 -9.226 1.00 92.56 102 LEU A CA 1
ATOM 808 C C . LEU A 1 102 ? 8.992 -6.094 -10.080 1.00 92.56 102 LEU A C 1
ATOM 810 O O . LEU A 1 102 ? 9.528 -6.538 -11.095 1.00 92.56 102 LEU A O 1
ATOM 814 N N . HIS A 1 103 ? 7.735 -6.386 -9.735 1.00 93.25 103 HIS A N 1
ATOM 815 C CA . HIS A 1 103 ? 6.846 -7.234 -10.530 1.00 93.25 103 HIS A CA 1
ATOM 816 C C . HIS A 1 103 ? 6.735 -6.719 -11.962 1.00 93.25 103 HIS A C 1
ATOM 818 O O . HIS A 1 103 ? 7.005 -7.464 -12.897 1.00 93.25 103 HIS A O 1
ATOM 824 N N . TRP A 1 104 ? 6.429 -5.431 -12.146 1.00 92.88 104 TRP A N 1
ATOM 825 C CA . TRP A 1 104 ? 6.263 -4.857 -13.482 1.00 92.88 104 TRP A CA 1
ATOM 826 C C . TRP A 1 104 ? 7.551 -4.826 -14.314 1.00 92.88 104 TRP A C 1
ATOM 828 O O . TRP A 1 104 ? 7.516 -5.006 -15.525 1.00 92.88 104 TRP A O 1
ATOM 838 N N . ARG A 1 105 ? 8.709 -4.581 -13.698 1.00 91.50 105 ARG A N 1
ATOM 839 C CA . ARG A 1 105 ? 9.973 -4.460 -14.443 1.00 91.50 105 ARG A CA 1
ATOM 840 C C . ARG A 1 105 ? 10.633 -5.797 -14.752 1.00 91.50 105 ARG A C 1
ATOM 842 O O . ARG A 1 105 ? 11.340 -5.889 -15.749 1.00 91.50 105 ARG A O 1
ATOM 849 N N . VAL A 1 106 ? 10.467 -6.785 -13.876 1.00 90.12 106 VAL A N 1
ATOM 850 C CA . VAL A 1 106 ? 11.236 -8.036 -13.929 1.00 90.12 106 VAL A CA 1
ATOM 851 C C . VAL A 1 106 ? 10.358 -9.209 -14.332 1.00 90.12 106 VAL A C 1
ATOM 853 O O . VAL A 1 106 ? 10.736 -9.980 -15.206 1.00 90.12 106 VAL A O 1
ATOM 856 N N . TRP A 1 107 ? 9.189 -9.355 -13.709 1.00 90.06 107 TRP A N 1
ATOM 857 C CA . TRP A 1 107 ? 8.344 -10.532 -13.910 1.00 90.06 107 TRP A CA 1
ATOM 858 C C . TRP A 1 107 ? 7.280 -10.330 -14.982 1.00 90.06 107 TRP A C 1
ATOM 860 O O . TRP A 1 107 ? 6.971 -11.278 -15.690 1.00 90.06 107 TRP A O 1
ATOM 870 N N . ALA A 1 108 ? 6.754 -9.117 -15.164 1.00 91.00 108 ALA A N 1
ATOM 871 C CA . ALA A 1 108 ? 5.719 -8.863 -16.163 1.00 91.00 108 ALA A CA 1
ATOM 872 C C . ALA A 1 108 ? 6.130 -9.248 -17.598 1.00 91.00 108 ALA A C 1
ATOM 874 O O . ALA A 1 108 ? 5.300 -9.854 -18.271 1.00 91.00 108 ALA A O 1
ATOM 875 N N . PRO A 1 109 ? 7.374 -9.005 -18.062 1.00 87.69 109 PRO A N 1
ATOM 876 C CA . PRO A 1 109 ? 7.809 -9.508 -19.363 1.00 87.69 109 PRO A CA 1
ATOM 877 C C . PRO A 1 109 ? 7.807 -11.038 -19.453 1.00 87.69 109 PRO A C 1
ATOM 879 O O . PRO A 1 109 ? 7.522 -11.572 -20.504 1.00 87.69 109 PRO A O 1
ATOM 882 N N . LEU A 1 110 ? 8.084 -11.752 -18.360 1.00 86.75 110 LEU A N 1
ATOM 883 C CA . LEU A 1 110 ? 8.113 -13.222 -18.354 1.00 86.75 110 LEU A CA 1
ATOM 884 C C . LEU A 1 110 ? 6.717 -13.844 -18.248 1.00 86.75 110 LEU A C 1
ATOM 886 O O . LEU A 1 110 ? 6.497 -14.962 -18.696 1.00 86.75 110 LEU A O 1
ATOM 890 N N . VAL A 1 111 ? 5.802 -13.156 -17.563 1.00 86.50 111 VAL A N 1
ATOM 891 C CA . VAL A 1 111 ? 4.481 -13.690 -17.200 1.00 86.50 111 VAL A CA 1
ATOM 892 C C . VAL A 1 111 ? 3.401 -13.256 -18.185 1.00 86.50 111 VAL A C 1
ATOM 894 O O . VAL A 1 111 ? 2.450 -13.999 -18.401 1.00 86.50 111 VAL A O 1
ATOM 897 N N . TYR A 1 112 ? 3.509 -12.049 -18.744 1.00 85.44 112 TYR A N 1
ATOM 898 C CA . TYR A 1 112 ? 2.460 -11.458 -19.580 1.00 85.44 112 TYR A CA 1
ATOM 899 C C . TYR A 1 112 ? 2.878 -11.222 -21.029 1.00 85.44 112 TYR A C 1
ATOM 901 O O . TYR A 1 112 ? 2.008 -10.962 -21.857 1.00 85.44 112 TYR A O 1
ATOM 909 N N . VAL A 1 113 ? 4.173 -11.273 -21.342 1.00 77.88 113 VAL A N 1
ATOM 910 C CA . VAL A 1 113 ? 4.645 -11.259 -22.728 1.00 77.88 113 VAL A CA 1
ATOM 911 C C . VAL A 1 113 ? 5.039 -12.693 -23.056 1.00 77.88 113 VAL A C 1
ATOM 913 O O . VAL A 1 113 ? 6.139 -13.133 -22.752 1.00 77.88 113 VAL A O 1
ATOM 916 N N . GLU A 1 114 ? 4.088 -13.452 -23.594 1.00 62.59 114 GLU A N 1
ATOM 917 C CA . GLU A 1 114 ? 4.389 -14.737 -24.226 1.00 62.59 114 GLU A CA 1
ATOM 918 C C . GLU A 1 114 ? 5.320 -14.477 -25.421 1.00 62.59 114 GLU A C 1
ATOM 920 O O . GLU A 1 114 ? 5.121 -13.501 -26.152 1.00 62.59 114 GLU A O 1
ATOM 925 N N . ASP A 1 115 ? 6.346 -15.315 -25.603 1.00 60.59 115 ASP A N 1
ATOM 926 C CA . ASP A 1 115 ? 7.229 -15.264 -26.770 1.00 60.59 115 ASP A CA 1
ATOM 927 C C . ASP A 1 115 ? 6.376 -15.381 -28.043 1.00 60.59 115 ASP A C 1
ATOM 929 O O . ASP A 1 115 ? 5.920 -16.464 -28.413 1.00 60.59 115 ASP A O 1
ATOM 933 N N . VAL A 1 116 ? 6.159 -14.263 -28.738 1.00 55.88 116 VAL A N 1
ATOM 934 C CA . VAL A 1 116 ? 5.608 -14.243 -30.101 1.00 55.88 116 VAL A CA 1
ATOM 935 C C . VAL A 1 116 ? 6.730 -14.615 -31.073 1.00 55.88 116 VAL A C 1
ATOM 937 O O . VAL A 1 116 ? 7.058 -13.862 -31.979 1.00 55.88 116 VAL A O 1
ATOM 940 N N . ASP A 1 117 ? 7.351 -15.769 -30.857 1.00 57.09 117 ASP A N 1
ATOM 941 C CA . ASP A 1 117 ? 8.321 -16.373 -31.765 1.00 57.09 117 ASP A CA 1
ATOM 942 C C . ASP A 1 117 ? 7.821 -17.773 -32.142 1.00 57.09 117 ASP A C 1
ATOM 944 O O . ASP A 1 117 ? 8.449 -18.797 -31.875 1.00 57.09 117 ASP A O 1
ATOM 948 N N . GLU A 1 118 ? 6.659 -17.819 -32.796 1.00 52.78 118 GLU A N 1
ATOM 949 C CA . GLU A 1 118 ? 6.286 -18.948 -33.645 1.00 52.78 118 GLU A CA 1
ATOM 950 C C . GLU A 1 118 ? 6.563 -18.544 -35.105 1.00 52.78 118 GLU A C 1
ATOM 952 O O . GLU A 1 118 ? 5.731 -17.889 -35.741 1.00 52.78 118 GLU A O 1
ATOM 957 N N . PRO A 1 119 ? 7.747 -18.861 -35.670 1.00 54.91 119 PRO A N 1
ATOM 958 C CA . PRO A 1 119 ? 7.978 -18.690 -37.095 1.00 54.91 119 PRO A CA 1
ATOM 959 C C . PRO A 1 119 ? 7.162 -19.746 -37.842 1.00 54.91 119 PRO A C 1
ATOM 961 O O . PRO A 1 119 ? 7.600 -20.882 -38.023 1.00 54.91 119 PRO A O 1
ATOM 964 N N . MET A 1 120 ? 5.965 -19.369 -38.283 1.00 57.66 120 MET A N 1
ATOM 965 C CA . MET A 1 120 ? 5.147 -20.186 -39.173 1.00 57.66 120 MET A CA 1
ATOM 966 C C . MET A 1 120 ? 4.899 -19.456 -40.494 1.00 57.66 120 MET A C 1
ATOM 968 O O . MET A 1 120 ? 3.780 -19.042 -40.770 1.00 57.66 120 MET A O 1
ATOM 972 N N . THR A 1 121 ? 5.956 -19.312 -41.299 1.00 52.28 121 THR A N 1
ATOM 973 C CA . THR A 1 121 ? 5.925 -19.333 -42.779 1.00 52.28 121 THR A CA 1
ATOM 974 C C . THR A 1 121 ? 7.332 -19.479 -43.330 1.00 52.28 121 THR A C 1
ATOM 976 O O . THR A 1 121 ? 8.187 -18.658 -42.927 1.00 52.28 121 THR A O 1
#

Foldseek 3Di:
DLVVVCVVVPDDPVCSVVSVVVCCVADVDCPHPNNVVVVVVLVVLLVVLLVVLLVVLLPDDPVRLCCQLCVVVPPDPPVPPVPDVNVVSNNVSSNCSSVVSCCVPPVCCVPPVDPPPPPDD